Protein AF-A0A7R9WQT7-F1 (afdb_monomer)

pLDDT: mean 72.74, std 18.15, range [34.41, 92.38]

Mean predicted aligned error: 14.58 Å

Secondary structure (DSSP, 8-state):
-TTTTHHHHHHHHHHHTT--HHHHHHS--EEEEEEEEEEESSSSPPSSPPPP---GGGGGS-HHHHHHHHSS-GGG-EEEEEEEEE--TT----------PPPSS-EEEEEEEEEEESS-TT--EEEEEEEEE--GGG--PPP----------SSSSSSSSS----PPPPPP--

Nearest PDB structures (foldseek):
  8tbq-assembly2_Q  TM=2.855E-01  e=1.598E-01  Homo sapiens
  8xjs-assembly1_B  TM=3.280E-01  e=1.296E+00  Homo sapiens
  6fqa-assembly1_A  TM=3.699E-01  e=2.604E+00  Acinetobacter baumannii
  7e2d-assembly1_K  TM=3.132E-01  e=2.604E+00  Saccharomyces cerevisiae S288C

Structure (mmCIF, N/CA/C/O backbone):
data_AF-A0A7R9WQT7-F1
#
_entry.id   AF-A0A7R9WQT7-F1
#
loop_
_atom_site.group_PDB
_atom_site.id
_atom_site.type_symbol
_atom_site.label_atom_id
_atom_site.label_alt_id
_atom_site.label_comp_id
_atom_site.label_asym_id
_atom_site.label_entity_id
_atom_site.label_seq_id
_atom_site.pdbx_PDB_ins_code
_atom_site.Cartn_x
_atom_site.Cartn_y
_atom_site.Cartn_z
_atom_site.occupancy
_atom_site.B_iso_or_equiv
_atom_site.auth_seq_id
_atom_site.auth_comp_id
_atom_site.auth_asym_id
_atom_site.auth_atom_id
_atom_site.pdbx_PDB_model_num
ATOM 1 N N . MET A 1 1 ? 2.084 6.991 17.871 1.00 57.38 1 MET A N 1
ATOM 2 C CA . MET A 1 1 ? 1.530 6.134 16.803 1.00 57.38 1 MET A CA 1
ATOM 3 C C . MET A 1 1 ? 0.041 6.465 16.703 1.00 57.38 1 MET A C 1
ATOM 5 O O . MET A 1 1 ? -0.647 6.313 17.699 1.00 57.38 1 MET A O 1
ATOM 9 N N . HIS A 1 2 ? -0.435 7.041 15.591 1.00 58.28 2 HIS A N 1
ATOM 10 C CA . HIS A 1 2 ? -1.778 7.654 15.502 1.00 58.28 2 HIS A CA 1
ATOM 11 C C . HIS A 1 2 ? -2.928 6.629 15.582 1.00 58.28 2 HIS A C 1
ATOM 13 O O . HIS A 1 2 ? -3.990 6.950 16.089 1.00 58.28 2 HIS A O 1
ATOM 19 N N . ALA A 1 3 ? -2.724 5.380 15.151 1.00 64.62 3 ALA A N 1
ATOM 20 C CA . ALA A 1 3 ? -3.763 4.342 15.180 1.00 64.62 3 ALA A CA 1
ATOM 21 C C . ALA A 1 3 ? -4.114 3.855 16.605 1.00 64.62 3 ALA A C 1
ATOM 23 O O . ALA A 1 3 ? -5.287 3.705 16.937 1.00 64.62 3 ALA A O 1
ATOM 24 N N . GLU A 1 4 ? -3.121 3.703 17.491 1.00 70.56 4 GLU A N 1
ATOM 25 C CA . GLU A 1 4 ? -3.330 3.208 18.866 1.00 70.56 4 GLU A CA 1
ATOM 26 C C . GLU A 1 4 ? -4.241 4.127 19.705 1.00 70.56 4 GLU A C 1
ATOM 28 O O . GLU A 1 4 ? -4.907 3.666 20.632 1.00 70.56 4 GLU A O 1
ATOM 33 N N . SER A 1 5 ? -4.319 5.422 19.371 1.00 72.75 5 SER A N 1
ATOM 34 C CA . SER A 1 5 ? -5.196 6.374 20.066 1.00 72.75 5 SER A CA 1
ATOM 35 C C . SER A 1 5 ? -6.685 6.229 19.732 1.00 72.75 5 SER A C 1
ATOM 37 O O . SER A 1 5 ? -7.516 6.723 20.495 1.00 72.75 5 SER A O 1
ATOM 39 N N . PHE A 1 6 ? -7.052 5.542 18.644 1.00 74.12 6 PHE A N 1
ATOM 40 C CA . PHE A 1 6 ? -8.459 5.368 18.255 1.00 74.12 6 PHE A CA 1
ATOM 41 C C . PHE A 1 6 ? -9.126 4.176 18.940 1.00 74.12 6 PHE A C 1
ATOM 43 O O . PHE A 1 6 ? -10.339 4.183 19.156 1.00 74.12 6 PHE A O 1
ATOM 50 N N . THR A 1 7 ? -8.355 3.165 19.335 1.00 76.75 7 THR A N 1
ATOM 51 C CA . THR A 1 7 ? -8.887 1.955 19.973 1.00 76.75 7 THR A CA 1
ATOM 52 C C . THR A 1 7 ? -9.659 2.253 21.268 1.00 76.75 7 THR A C 1
ATOM 54 O O . THR A 1 7 ? -10.796 1.788 21.388 1.00 76.75 7 THR A O 1
ATOM 57 N N . PRO A 1 8 ? -9.151 3.075 22.213 1.00 80.81 8 PRO A N 1
ATOM 58 C CA . PRO A 1 8 ? -9.907 3.437 23.414 1.00 80.81 8 PRO A CA 1
ATOM 59 C C . PRO A 1 8 ? -11.201 4.198 23.099 1.00 80.81 8 PRO A C 1
ATOM 61 O O . PRO A 1 8 ? -12.224 3.972 23.743 1.00 80.81 8 PRO A O 1
ATOM 64 N N . GLN A 1 9 ? -11.184 5.062 22.078 1.00 82.00 9 GLN A N 1
ATOM 65 C CA . GLN A 1 9 ? -12.365 5.818 21.654 1.00 82.00 9 GLN A CA 1
ATOM 66 C C . GLN A 1 9 ? -13.447 4.891 21.089 1.00 82.00 9 GLN A C 1
ATOM 68 O O . GLN A 1 9 ? -14.621 5.027 21.437 1.00 82.00 9 GLN A O 1
ATOM 73 N N . LYS A 1 10 ? -13.052 3.899 20.282 1.00 78.38 10 LYS A N 1
ATOM 74 C CA . LYS A 1 10 ? -13.964 2.895 19.717 1.00 78.38 10 LYS A CA 1
ATOM 75 C C . LYS A 1 10 ? -14.595 2.036 20.820 1.00 78.38 10 LYS A C 1
ATOM 77 O O . LYS A 1 10 ? -15.805 1.827 20.813 1.00 78.38 10 LYS A O 1
ATOM 82 N N . ILE A 1 11 ? -13.813 1.616 21.821 1.00 82.25 11 ILE A N 1
ATOM 83 C CA . ILE A 1 11 ? -14.330 0.892 22.999 1.00 82.25 11 ILE A CA 1
ATOM 84 C C . ILE A 1 11 ? -15.334 1.757 23.774 1.00 82.25 11 ILE A C 1
ATOM 86 O O . ILE A 1 11 ? -16.415 1.277 24.111 1.00 82.25 11 ILE A O 1
ATOM 90 N N . ALA A 1 12 ? -15.024 3.036 24.004 1.00 85.00 12 ALA A N 1
ATOM 91 C CA . ALA A 1 12 ? -15.930 3.957 24.689 1.00 85.00 12 ALA A CA 1
ATOM 92 C C . ALA A 1 12 ? -17.246 4.169 23.917 1.00 85.00 12 ALA A C 1
ATOM 94 O O . ALA A 1 12 ? -18.313 4.273 24.524 1.00 85.00 12 ALA A O 1
ATOM 95 N N . MET A 1 13 ? -17.206 4.196 22.580 1.00 84.00 13 MET A N 1
ATOM 96 C CA . MET A 1 13 ? -18.417 4.241 21.751 1.00 84.00 13 MET A CA 1
ATOM 97 C C . MET A 1 13 ? -19.270 2.978 21.906 1.00 84.00 13 MET A C 1
ATOM 99 O O . MET A 1 13 ? -20.481 3.088 22.088 1.00 84.00 13 MET A O 1
ATOM 103 N N . TYR A 1 14 ? -18.662 1.791 21.890 1.00 83.94 14 TYR A N 1
ATOM 104 C CA . TYR A 1 14 ? -19.391 0.535 22.091 1.00 83.94 14 TYR A CA 1
ATOM 105 C C . TYR A 1 14 ? -20.009 0.430 23.487 1.00 83.94 14 TYR A C 1
ATOM 107 O O . TYR A 1 14 ? -21.155 0.005 23.622 1.00 83.94 14 TYR A O 1
ATOM 115 N N . GLN A 1 15 ? -19.304 0.909 24.514 1.00 86.19 15 GLN A N 1
ATOM 116 C CA . GLN A 1 15 ? -19.847 1.007 25.869 1.00 86.19 15 GLN A CA 1
ATOM 117 C C . GLN A 1 15 ? -21.076 1.926 25.931 1.00 86.19 15 GLN A C 1
ATOM 119 O O . GLN A 1 15 ? -22.063 1.567 26.568 1.00 86.19 15 GLN A O 1
ATOM 124 N N . LYS A 1 16 ? -21.073 3.065 25.218 1.00 90.44 16 LYS A N 1
ATOM 125 C CA . LYS A 1 16 ? -22.260 3.940 25.101 1.00 90.44 16 LYS A CA 1
ATOM 126 C C . LYS A 1 16 ? -23.451 3.249 24.428 1.00 90.44 16 LYS A C 1
ATOM 128 O O . LYS A 1 16 ? -24.587 3.619 24.696 1.00 90.44 16 LYS A O 1
ATOM 133 N N . GLN A 1 17 ? -23.199 2.258 23.575 1.00 88.50 17 GLN A N 1
ATOM 134 C CA . GLN A 1 17 ? -24.227 1.447 22.913 1.00 88.50 17 GLN A CA 1
ATOM 135 C C . GLN A 1 17 ? -24.662 0.230 23.751 1.00 88.50 17 GLN A C 1
ATOM 137 O O . GLN A 1 17 ? -25.461 -0.577 23.283 1.00 88.50 17 GLN A O 1
ATOM 142 N N . GLY A 1 18 ? -24.143 0.074 24.975 1.00 89.25 18 GLY A N 1
ATOM 143 C CA . GLY A 1 18 ? -24.445 -1.063 25.850 1.00 89.25 18 GLY A CA 1
ATOM 144 C C . GLY A 1 18 ? -23.761 -2.369 25.438 1.00 89.25 18 GLY A C 1
ATOM 145 O O . GLY A 1 18 ? -24.089 -3.425 25.974 1.00 89.25 18 GLY A O 1
ATOM 146 N N . ILE A 1 19 ? -22.809 -2.320 24.501 1.00 86.75 19 ILE A N 1
ATOM 147 C CA . ILE A 1 19 ? -22.070 -3.498 24.047 1.00 86.75 19 ILE A CA 1
ATOM 148 C C . ILE A 1 19 ? -20.910 -3.749 25.021 1.00 86.75 19 ILE A C 1
ATOM 150 O O . ILE A 1 19 ? -20.062 -2.867 25.202 1.00 86.75 19 ILE A O 1
ATOM 154 N N . PRO A 1 20 ? -20.823 -4.945 25.637 1.00 87.25 20 PRO A N 1
ATOM 155 C CA . PRO A 1 20 ? -19.713 -5.284 26.514 1.00 87.25 20 PRO A CA 1
ATOM 156 C C . PRO A 1 20 ? -18.367 -5.184 25.776 1.00 87.25 20 PRO A C 1
ATOM 158 O O . PRO A 1 20 ? -18.257 -5.675 24.646 1.00 87.25 20 PRO A O 1
ATOM 161 N N . PRO A 1 21 ? -17.314 -4.625 26.402 1.00 82.81 21 PRO A N 1
ATOM 162 C CA . PRO A 1 21 ? -15.998 -4.479 25.777 1.00 82.81 21 PRO A CA 1
ATOM 163 C C . PRO A 1 21 ? -15.425 -5.784 25.219 1.00 82.81 21 PRO A C 1
ATOM 165 O O . PRO A 1 21 ? -14.763 -5.777 24.190 1.00 82.81 21 PRO A O 1
ATOM 168 N N . GLN A 1 22 ? -15.709 -6.917 25.862 1.00 83.81 22 GLN A N 1
ATOM 169 C CA . GLN A 1 22 ? -15.251 -8.235 25.426 1.00 83.81 22 GLN A CA 1
ATOM 170 C C . GLN A 1 22 ? -15.795 -8.590 24.035 1.00 83.81 22 GLN A C 1
ATOM 172 O O . GLN A 1 22 ? -15.052 -9.087 23.194 1.00 83.81 22 GLN A O 1
ATOM 177 N N . ILE A 1 23 ? -17.067 -8.283 23.774 1.00 83.06 23 ILE A N 1
ATOM 178 C CA . ILE A 1 23 ? -17.712 -8.513 22.476 1.00 83.06 23 ILE A CA 1
ATOM 179 C C . ILE A 1 23 ? -17.221 -7.489 21.447 1.00 83.06 23 ILE A C 1
ATOM 181 O O . ILE A 1 23 ? -16.921 -7.842 20.308 1.00 83.06 23 ILE A O 1
ATOM 185 N N . ALA A 1 24 ? -17.061 -6.231 21.863 1.00 78.94 24 ALA A N 1
ATOM 186 C CA . ALA A 1 24 ? -16.512 -5.172 21.019 1.00 78.94 24 ALA A CA 1
ATOM 187 C C . ALA A 1 24 ? -15.079 -5.465 20.533 1.00 78.94 24 ALA A C 1
ATOM 189 O O . ALA A 1 24 ? -14.725 -5.157 19.397 1.00 78.94 24 ALA A O 1
ATOM 190 N N . LEU A 1 25 ? -14.249 -6.077 21.379 1.00 81.62 25 LEU A N 1
ATOM 191 C CA . LEU A 1 25 ? -12.887 -6.475 21.023 1.00 81.62 25 LEU A CA 1
ATOM 192 C C . LEU A 1 25 ? -12.863 -7.709 20.111 1.00 81.62 25 LEU A C 1
ATOM 194 O O . LEU A 1 25 ? -11.968 -7.825 19.281 1.00 81.62 25 LEU A O 1
ATOM 198 N N . GLN A 1 26 ? -13.850 -8.606 20.202 1.00 81.12 26 GLN A N 1
ATOM 199 C CA . GLN A 1 26 ? -13.969 -9.750 19.285 1.00 81.12 26 GLN A CA 1
ATOM 200 C C . GLN A 1 26 ? -14.357 -9.329 17.862 1.00 81.12 26 GLN A C 1
ATOM 202 O O . GLN A 1 26 ? -13.885 -9.925 16.888 1.00 81.12 26 GLN A O 1
ATOM 207 N N . SER A 1 27 ? -15.201 -8.304 17.727 1.00 78.88 27 SER A N 1
ATOM 208 C CA . SER A 1 27 ? -15.600 -7.747 16.428 1.00 78.88 27 SER A CA 1
ATOM 209 C C . SER A 1 27 ? -14.576 -6.774 15.842 1.00 78.88 27 SER A C 1
ATOM 211 O O . SER A 1 27 ? -14.727 -6.337 14.701 1.00 78.88 27 SER A O 1
ATOM 213 N N . TYR A 1 28 ? -13.516 -6.448 16.584 1.00 80.06 28 TYR A N 1
ATOM 214 C CA . TYR A 1 28 ? -12.493 -5.525 16.124 1.00 80.06 28 TYR A CA 1
ATOM 215 C C . TYR A 1 28 ? -11.787 -6.054 14.875 1.00 80.06 28 TYR A C 1
ATOM 217 O O . TYR A 1 28 ? -11.235 -7.156 14.858 1.00 80.06 28 TYR A O 1
ATOM 225 N N . ARG A 1 29 ? -11.810 -5.252 13.818 1.00 82.44 29 ARG A N 1
ATOM 226 C CA . ARG A 1 29 ? -11.071 -5.466 12.580 1.00 82.44 29 ARG A CA 1
ATOM 227 C C . ARG A 1 29 ? -10.495 -4.121 12.175 1.00 82.44 29 ARG A C 1
ATOM 229 O O . ARG A 1 29 ? -11.229 -3.135 12.151 1.00 82.44 29 ARG A O 1
ATOM 236 N N . GLU A 1 30 ? -9.209 -4.111 11.873 1.00 84.69 30 GLU A N 1
ATOM 237 C CA . GLU A 1 30 ? -8.536 -2.993 11.220 1.00 84.69 30 GLU A CA 1
ATOM 238 C C . GLU A 1 30 ? -7.972 -3.465 9.897 1.00 84.69 30 GLU A C 1
ATOM 240 O O . GLU A 1 30 ? -7.270 -4.480 9.853 1.00 84.69 30 GLU A O 1
ATOM 245 N N . SER A 1 31 ? -8.273 -2.735 8.831 1.00 87.31 31 SER A N 1
ATOM 246 C CA . SER A 1 31 ? -7.789 -3.075 7.499 1.00 87.31 31 SER A CA 1
ATOM 247 C C . SER A 1 31 ? -6.707 -2.100 7.065 1.00 87.31 31 SER A C 1
ATOM 249 O O . SER A 1 31 ? -6.881 -0.881 7.087 1.00 87.31 31 SER A O 1
ATOM 251 N N . TRP A 1 32 ? -5.586 -2.664 6.640 1.00 88.50 32 TRP A N 1
ATOM 252 C CA . TRP A 1 32 ? -4.426 -1.950 6.140 1.00 88.50 32 TRP A CA 1
ATOM 253 C C . TRP A 1 32 ? -4.127 -2.413 4.720 1.00 88.50 32 TRP A C 1
ATOM 255 O O . TRP A 1 32 ? -4.237 -3.598 4.402 1.00 88.50 32 TRP A O 1
ATOM 265 N N . TRP A 1 33 ? -3.726 -1.478 3.872 1.00 90.19 33 TRP A N 1
ATOM 266 C CA . TRP A 1 33 ? -3.334 -1.726 2.496 1.00 90.19 33 TRP A CA 1
ATOM 267 C C . TRP A 1 33 ? -1.872 -1.376 2.309 1.00 90.19 33 TRP A C 1
ATOM 269 O O . TRP A 1 33 ? -1.454 -0.259 2.599 1.00 90.19 33 TRP A O 1
ATOM 279 N N . PHE A 1 34 ? -1.114 -2.327 1.780 1.00 90.75 34 PHE A N 1
ATOM 280 C CA . PHE A 1 34 ? 0.251 -2.113 1.326 1.00 90.75 34 PHE A CA 1
ATOM 281 C C . PHE A 1 34 ? 0.230 -2.013 -0.190 1.00 90.75 34 PHE A C 1
ATOM 283 O O . PHE A 1 34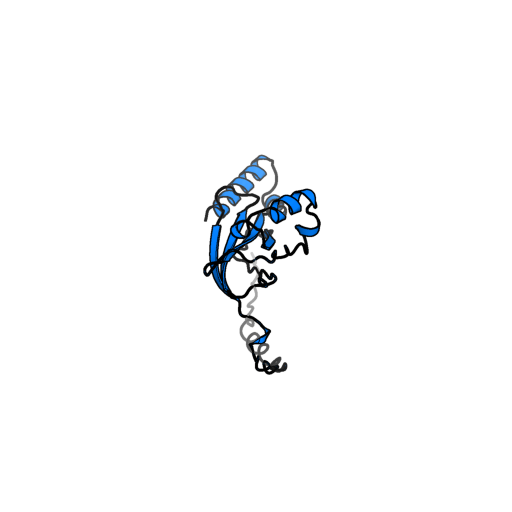 ? -0.078 -2.989 -0.874 1.00 90.75 34 PHE A O 1
ATOM 290 N N . LEU A 1 35 ? 0.526 -0.833 -0.710 1.00 90.06 35 LEU A N 1
ATOM 291 C CA . LEU A 1 35 ? 0.547 -0.527 -2.131 1.00 90.06 35 LEU A CA 1
ATOM 292 C C . LEU A 1 35 ? 1.998 -0.372 -2.561 1.00 90.06 35 LEU A C 1
ATOM 294 O O . LEU A 1 35 ? 2.769 0.285 -1.870 1.00 90.06 35 LEU A O 1
ATOM 298 N N . VAL A 1 36 ? 2.372 -0.954 -3.695 1.00 89.56 36 VAL A N 1
ATOM 299 C CA . VAL A 1 36 ? 3.726 -0.809 -4.240 1.00 89.56 36 VAL A CA 1
ATOM 300 C C . VAL A 1 36 ? 3.659 -0.119 -5.593 1.00 89.56 36 VAL A C 1
ATOM 302 O O . VAL A 1 36 ? 2.887 -0.535 -6.462 1.00 89.56 36 VAL A O 1
ATOM 305 N N . ARG A 1 37 ? 4.490 0.909 -5.760 1.00 89.19 37 ARG A N 1
ATOM 306 C CA . ARG A 1 37 ? 4.751 1.618 -7.019 1.00 89.19 37 ARG A CA 1
ATOM 307 C C . ARG A 1 37 ? 6.228 1.510 -7.376 1.00 89.19 37 ARG A C 1
ATOM 309 O O . ARG A 1 37 ? 7.044 1.220 -6.498 1.00 89.19 37 ARG A O 1
ATOM 316 N N . ALA A 1 38 ? 6.568 1.733 -8.642 1.00 87.75 38 ALA A N 1
ATOM 317 C CA . ALA A 1 38 ? 7.960 1.856 -9.051 1.00 87.75 38 ALA A CA 1
ATOM 318 C C . ALA A 1 38 ? 8.182 3.081 -9.918 1.00 87.75 38 ALA A C 1
ATOM 320 O O . ALA A 1 38 ? 7.402 3.392 -10.807 1.00 87.75 38 ALA A O 1
ATOM 321 N N . GLU A 1 39 ? 9.336 3.683 -9.705 1.00 87.94 39 GLU A N 1
ATOM 322 C CA . GLU A 1 39 ? 9.908 4.728 -10.528 1.00 87.94 39 GLU A CA 1
ATOM 323 C C . GLU A 1 39 ? 11.258 4.225 -11.047 1.00 87.94 39 GLU A C 1
ATOM 325 O O . GLU A 1 39 ? 12.014 3.560 -10.328 1.00 87.94 39 GLU A O 1
ATOM 330 N N . ARG A 1 40 ? 11.574 4.507 -12.311 1.00 87.12 40 ARG A N 1
ATOM 331 C CA . ARG A 1 40 ? 12.897 4.211 -12.864 1.00 87.12 40 ARG A CA 1
ATOM 332 C C . ARG A 1 40 ? 13.808 5.417 -12.649 1.00 87.12 40 ARG A C 1
ATOM 334 O O . ARG A 1 40 ? 13.449 6.524 -13.018 1.00 87.12 40 ARG A O 1
ATOM 341 N N . LEU A 1 41 ? 15.003 5.191 -12.106 1.00 87.56 41 LEU A N 1
ATOM 342 C CA . LEU A 1 41 ? 15.939 6.263 -11.744 1.00 87.56 41 LEU A CA 1
ATOM 343 C C . LEU A 1 41 ? 17.010 6.553 -12.806 1.00 87.56 41 LEU A C 1
ATOM 345 O O . LEU A 1 41 ? 17.666 7.588 -12.746 1.00 87.56 41 LEU A O 1
ATOM 349 N N . ASP A 1 42 ? 17.264 5.623 -13.727 1.00 85.94 42 ASP A N 1
ATOM 350 C CA . ASP A 1 42 ? 18.427 5.657 -14.625 1.00 85.94 42 ASP A CA 1
ATOM 351 C C . ASP A 1 42 ? 18.084 5.836 -16.110 1.00 85.94 42 ASP A C 1
ATOM 353 O O . ASP A 1 42 ? 18.928 5.600 -16.975 1.00 85.94 42 ASP A O 1
ATOM 357 N N . GLY A 1 43 ? 16.861 6.257 -16.427 1.00 77.25 43 GLY A N 1
ATOM 358 C CA . GLY A 1 43 ? 16.453 6.474 -17.808 1.00 77.25 43 GLY A CA 1
ATOM 359 C C . GLY A 1 43 ? 14.946 6.640 -17.979 1.00 77.25 43 GLY A C 1
ATOM 360 O O . GLY A 1 43 ? 14.218 6.721 -16.992 1.00 77.25 43 GLY A O 1
ATOM 361 N N . PRO A 1 44 ? 14.464 6.679 -19.234 1.00 77.50 44 PRO A N 1
ATOM 362 C CA . PRO A 1 44 ? 13.040 6.792 -19.514 1.00 77.50 44 PRO A CA 1
ATOM 363 C C . PRO A 1 44 ? 12.278 5.580 -18.971 1.00 77.50 44 PRO A C 1
ATOM 365 O O . PRO A 1 44 ? 12.810 4.461 -18.935 1.00 77.50 44 PRO A O 1
ATOM 368 N N . ALA A 1 45 ? 11.019 5.817 -18.592 1.00 74.31 45 ALA A N 1
ATOM 369 C CA . ALA A 1 45 ? 10.107 4.785 -18.118 1.00 74.31 45 ALA A CA 1
ATOM 370 C C . ALA A 1 45 ? 10.136 3.552 -19.045 1.00 74.31 45 ALA A C 1
ATOM 372 O O . ALA A 1 45 ? 10.182 3.704 -20.274 1.00 74.31 45 ALA A O 1
ATOM 373 N N . PRO A 1 46 ? 10.161 2.335 -18.477 1.00 73.12 46 PRO A N 1
ATOM 374 C CA . PRO A 1 46 ? 10.177 1.116 -19.268 1.00 73.12 46 PRO A CA 1
ATOM 375 C C . PRO A 1 46 ? 8.942 1.057 -20.170 1.00 73.12 46 PRO A C 1
ATOM 377 O O . PRO A 1 46 ? 7.843 1.453 -19.784 1.00 73.12 46 PRO A O 1
ATOM 380 N N . LYS A 1 47 ? 9.130 0.564 -21.397 1.00 65.75 47 LYS A N 1
ATOM 381 C CA . LYS A 1 47 ? 8.030 0.439 -22.373 1.00 65.75 47 LYS A CA 1
ATOM 382 C C . LYS A 1 47 ? 7.117 -0.738 -22.050 1.00 65.75 47 LYS A C 1
ATOM 384 O O . LYS A 1 47 ? 6.010 -0.820 -22.573 1.00 65.75 47 LYS A O 1
ATOM 389 N N . THR A 1 48 ? 7.606 -1.664 -21.231 1.00 65.38 48 THR A N 1
ATOM 390 C CA . THR A 1 48 ? 6.870 -2.860 -20.848 1.00 65.38 48 THR A CA 1
ATOM 391 C C . THR A 1 48 ? 6.024 -2.568 -19.616 1.00 65.38 48 THR A C 1
ATOM 393 O O . THR A 1 48 ? 6.561 -2.260 -18.552 1.00 65.38 48 THR A O 1
ATOM 396 N N . GLU A 1 49 ? 4.704 -2.703 -19.751 1.00 64.25 49 GLU A N 1
ATOM 397 C CA . GLU A 1 49 ? 3.776 -2.605 -18.626 1.00 64.25 49 GLU A CA 1
ATOM 398 C C . GLU A 1 49 ? 4.113 -3.660 -17.565 1.00 64.25 49 GLU A C 1
ATOM 400 O O . GLU A 1 49 ? 4.172 -4.864 -17.847 1.00 64.25 49 GLU A O 1
ATOM 405 N N . MET A 1 50 ? 4.291 -3.229 -16.316 1.00 66.50 50 MET A N 1
ATOM 406 C CA . MET A 1 50 ? 4.312 -4.172 -15.205 1.00 66.50 50 MET A CA 1
ATOM 407 C C . MET A 1 50 ? 2.901 -4.707 -14.999 1.00 66.50 50 MET A C 1
ATOM 409 O O . MET A 1 50 ? 1.973 -3.970 -14.667 1.00 66.50 50 MET A O 1
ATOM 413 N N . LYS A 1 51 ? 2.728 -6.015 -15.194 1.00 70.38 51 LYS A N 1
ATOM 414 C CA . LYS A 1 51 ? 1.440 -6.659 -14.941 1.00 70.38 51 LYS A CA 1
ATOM 415 C C . LYS A 1 51 ? 1.101 -6.537 -13.460 1.00 70.38 51 LYS A C 1
ATOM 417 O O . LYS A 1 51 ? 1.817 -7.079 -12.619 1.00 70.38 51 LYS A O 1
ATOM 422 N N . ILE A 1 52 ? -0.019 -5.876 -13.173 1.00 70.56 52 ILE A N 1
ATOM 423 C CA . ILE A 1 52 ? -0.591 -5.823 -11.830 1.00 70.56 52 ILE A CA 1
ATOM 424 C C . ILE A 1 52 ? -0.824 -7.259 -11.373 1.00 70.56 52 ILE A C 1
ATOM 426 O O . ILE A 1 52 ? -1.517 -8.026 -12.048 1.00 70.56 52 ILE A O 1
ATOM 430 N N . ASN A 1 53 ? -0.242 -7.638 -10.238 1.00 71.44 53 ASN A N 1
ATOM 431 C CA . ASN A 1 53 ? -0.531 -8.937 -9.650 1.00 71.44 53 ASN A CA 1
ATOM 432 C C . ASN A 1 53 ? -1.946 -8.899 -9.063 1.00 71.44 53 ASN A C 1
ATOM 434 O O . ASN A 1 53 ? -2.141 -8.456 -7.937 1.00 71.44 53 ASN A O 1
ATOM 438 N N . THR A 1 54 ? -2.935 -9.346 -9.832 1.00 68.88 54 THR A N 1
ATOM 439 C CA . THR A 1 54 ? -4.340 -9.344 -9.409 1.00 68.88 54 THR A CA 1
ATOM 440 C C . THR A 1 54 ? -4.714 -10.549 -8.552 1.00 68.88 54 THR A C 1
ATOM 442 O O . THR A 1 54 ? -5.879 -10.691 -8.205 1.00 68.88 54 THR A O 1
ATOM 445 N N . ASN A 1 55 ? -3.775 -11.430 -8.191 1.00 70.81 55 ASN A N 1
ATOM 446 C CA . ASN A 1 55 ? -4.086 -12.607 -7.382 1.00 70.81 55 ASN A CA 1
ATOM 447 C C . ASN A 1 55 ? -4.670 -12.233 -6.007 1.00 70.81 55 ASN A C 1
ATOM 449 O O . ASN A 1 55 ? -4.305 -11.228 -5.399 1.00 70.81 55 ASN A O 1
ATOM 453 N N . GLY A 1 56 ? -5.559 -13.081 -5.484 1.00 72.88 56 GLY A N 1
ATOM 454 C CA . GLY A 1 56 ? -6.189 -12.866 -4.181 1.00 72.88 56 GLY A CA 1
ATOM 455 C C . GLY A 1 56 ? -7.300 -11.816 -4.229 1.00 72.88 56 GLY A C 1
ATOM 456 O O . GLY A 1 56 ? -8.179 -11.879 -5.083 1.00 72.88 56 GLY A O 1
ATOM 457 N N . ILE A 1 57 ? -7.287 -10.855 -3.298 1.00 69.06 57 ILE A N 1
ATOM 458 C CA . ILE A 1 57 ? -8.397 -9.899 -3.117 1.00 69.06 57 ILE A CA 1
ATOM 459 C C . ILE A 1 57 ? -8.627 -8.996 -4.336 1.00 69.06 57 ILE A C 1
ATOM 461 O O . ILE A 1 57 ? -9.737 -8.519 -4.557 1.00 69.06 57 ILE A O 1
ATOM 465 N N . LEU A 1 58 ? -7.585 -8.780 -5.141 1.00 71.88 58 LEU A N 1
ATOM 466 C CA . LEU A 1 58 ? -7.651 -7.937 -6.328 1.00 71.88 58 LEU A CA 1
ATOM 467 C C . LEU A 1 58 ? -8.396 -8.600 -7.496 1.00 71.88 58 LEU A C 1
ATOM 469 O O . LEU A 1 58 ? -8.778 -7.900 -8.426 1.00 71.88 58 LEU A O 1
ATOM 473 N N . GLN A 1 59 ? -8.681 -9.906 -7.430 1.00 78.62 59 GLN A N 1
ATOM 474 C CA . GLN A 1 59 ? -9.528 -10.593 -8.416 1.00 78.62 59 GLN A CA 1
ATOM 475 C C . GLN A 1 59 ? -10.982 -10.117 -8.353 1.00 78.62 59 GLN A C 1
ATOM 477 O O . GLN A 1 59 ? -11.701 -10.194 -9.343 1.00 78.62 59 GLN A O 1
ATOM 482 N N . ALA A 1 60 ? -11.416 -9.632 -7.187 1.00 78.62 60 ALA A N 1
ATOM 483 C CA . ALA A 1 60 ? -12.760 -9.103 -6.990 1.00 78.62 60 ALA A CA 1
ATOM 484 C C . ALA A 1 60 ? -12.907 -7.650 -7.479 1.00 78.62 60 ALA A C 1
ATOM 486 O O . ALA A 1 60 ? -14.016 -7.115 -7.492 1.00 78.62 60 ALA A O 1
ATOM 487 N N . VAL A 1 61 ? -11.803 -6.997 -7.861 1.00 79.88 61 VAL A N 1
ATOM 488 C CA . VAL A 1 61 ? -11.827 -5.632 -8.392 1.00 79.88 61 VAL A CA 1
ATOM 489 C C . VAL A 1 61 ? -12.351 -5.674 -9.822 1.00 79.88 61 VAL A C 1
ATOM 491 O O . VAL A 1 61 ? -11.902 -6.471 -10.644 1.00 79.88 61 V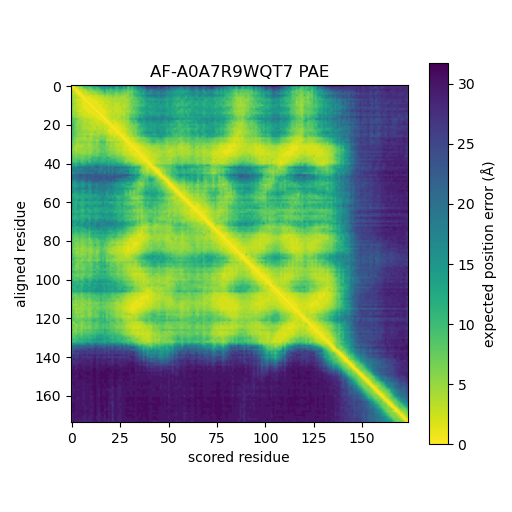AL A O 1
ATOM 494 N N . LYS A 1 62 ? -13.314 -4.800 -10.121 1.00 84.50 62 LYS A N 1
ATOM 495 C CA . LYS A 1 62 ? -13.904 -4.692 -11.455 1.00 84.50 62 LYS A CA 1
ATOM 496 C C . LYS A 1 62 ? -12.852 -4.254 -12.468 1.00 84.50 62 LYS A C 1
ATOM 498 O O . LYS A 1 62 ? -11.997 -3.418 -12.177 1.00 84.50 62 LYS A O 1
ATOM 503 N N . GLU A 1 63 ? -12.962 -4.762 -13.688 1.00 81.00 63 GLU A N 1
ATOM 504 C CA . GLU A 1 63 ? -12.016 -4.435 -14.756 1.00 81.00 63 GLU A CA 1
ATOM 505 C C . GLU A 1 63 ? -12.000 -2.934 -15.100 1.00 81.00 63 GLU A C 1
ATOM 507 O O . GLU A 1 63 ? -10.943 -2.381 -15.399 1.00 81.00 63 GLU A O 1
ATOM 512 N N . GLU A 1 64 ? -13.136 -2.250 -14.947 1.00 84.50 64 GLU A N 1
ATOM 513 C CA . GLU A 1 64 ? -13.270 -0.794 -15.104 1.00 84.50 64 GLU A CA 1
ATOM 514 C C . GLU A 1 64 ? -12.358 -0.005 -14.150 1.00 84.50 64 GLU A C 1
ATOM 516 O O . GLU A 1 64 ? -11.765 1.006 -14.531 1.00 84.50 64 GLU A O 1
ATOM 521 N N . ASP A 1 65 ? -12.211 -0.475 -12.910 1.00 80.06 65 ASP A N 1
ATOM 522 C CA . ASP A 1 65 ? -11.341 0.161 -11.925 1.00 80.06 65 ASP A CA 1
ATOM 523 C C . ASP A 1 65 ? -9.872 -0.191 -12.176 1.00 80.06 65 ASP A C 1
ATOM 525 O O . ASP A 1 65 ? -9.002 0.663 -12.013 1.00 80.06 65 ASP A O 1
ATOM 529 N N . LEU A 1 66 ? -9.588 -1.405 -12.664 1.00 76.06 66 LEU A N 1
ATOM 530 C CA . LEU A 1 66 ? -8.245 -1.797 -13.103 1.00 76.06 66 LEU A CA 1
ATOM 531 C C . LEU A 1 66 ? -7.766 -0.980 -14.310 1.00 76.06 66 LEU A C 1
ATOM 533 O O . LEU A 1 66 ? -6.576 -0.679 -14.403 1.00 76.06 66 LEU A O 1
ATOM 537 N N . ALA A 1 67 ? -8.667 -0.591 -15.216 1.00 78.56 67 ALA A N 1
ATOM 538 C CA . ALA A 1 67 ? -8.327 0.212 -16.389 1.00 78.56 67 ALA A CA 1
ATOM 539 C C . ALA A 1 67 ? -7.700 1.563 -16.007 1.00 78.56 67 ALA A C 1
ATOM 541 O O . ALA A 1 67 ? -6.729 1.973 -16.639 1.00 78.56 67 ALA A O 1
ATOM 542 N N . LYS A 1 68 ? -8.171 2.195 -14.921 1.00 78.12 68 LYS A N 1
ATOM 543 C CA . LYS A 1 68 ? -7.620 3.462 -14.400 1.00 78.12 68 LYS A CA 1
ATOM 544 C C . LYS A 1 68 ? -6.144 3.334 -14.015 1.00 78.12 68 LYS A C 1
ATOM 546 O O . LYS A 1 68 ? -5.368 4.257 -14.241 1.00 78.12 68 LYS A O 1
ATOM 551 N N . PHE A 1 69 ? -5.755 2.182 -13.464 1.00 72.44 69 PHE A N 1
ATOM 552 C CA . PHE A 1 69 ? -4.369 1.900 -13.084 1.00 72.44 69 PHE A CA 1
ATOM 553 C C . PHE A 1 69 ? -3.493 1.512 -14.277 1.00 72.44 69 PHE A C 1
ATOM 555 O O . PHE A 1 69 ? -2.296 1.772 -14.251 1.00 72.44 69 PHE A O 1
ATOM 562 N N . LYS A 1 70 ? -4.069 0.908 -15.323 1.00 72.00 70 LYS A N 1
ATOM 563 C CA . LYS A 1 70 ? -3.343 0.582 -16.563 1.00 72.00 70 LYS A CA 1
ATOM 564 C C . LYS A 1 70 ? -3.048 1.823 -17.406 1.00 72.00 70 LYS A C 1
ATOM 566 O O . LYS A 1 70 ? -2.011 1.882 -18.045 1.00 72.00 70 LYS A O 1
ATOM 571 N N . SER A 1 71 ? -3.944 2.811 -17.397 1.00 75.25 71 SER A N 1
ATOM 572 C CA . SER A 1 71 ? -3.760 4.073 -18.126 1.00 75.25 71 SER A CA 1
ATOM 573 C C . SER A 1 71 ? -2.834 5.074 -17.429 1.00 75.25 71 SER A C 1
ATOM 575 O O . SER A 1 71 ? -2.584 6.145 -17.978 1.00 75.25 71 SER A O 1
ATOM 577 N N . ALA A 1 72 ? -2.389 4.778 -16.206 1.00 73.31 72 ALA A N 1
ATOM 578 C CA . ALA A 1 72 ? -1.510 5.658 -15.449 1.00 73.31 72 ALA A CA 1
ATOM 579 C C . ALA A 1 72 ? -0.100 5.694 -16.060 1.00 73.31 72 ALA A C 1
ATOM 581 O O . ALA A 1 72 ? 0.334 4.755 -16.729 1.00 73.31 72 ALA A O 1
ATOM 582 N N . THR A 1 73 ? 0.629 6.782 -15.809 1.00 78.44 73 THR A N 1
ATOM 583 C CA . THR A 1 73 ? 2.073 6.824 -16.063 1.00 78.44 73 THR A CA 1
ATOM 584 C C . THR A 1 73 ? 2.756 5.719 -15.260 1.00 78.44 73 THR A C 1
ATOM 586 O O . THR A 1 73 ? 2.264 5.304 -14.212 1.00 78.44 73 THR A O 1
ATOM 589 N N . PHE A 1 74 ? 3.902 5.236 -15.739 1.00 76.62 74 PHE A N 1
ATOM 590 C CA . PHE A 1 74 ? 4.623 4.140 -15.084 1.00 76.62 74 PHE A CA 1
ATOM 591 C C . PHE A 1 74 ? 4.886 4.401 -13.590 1.00 76.62 74 PHE A C 1
ATOM 593 O O . PHE A 1 74 ? 4.731 3.504 -12.769 1.00 76.62 74 PHE A O 1
ATOM 600 N N . GLU A 1 75 ? 5.218 5.644 -13.245 1.00 78.38 75 GLU A N 1
ATOM 601 C CA . GLU A 1 75 ? 5.499 6.094 -11.875 1.00 78.38 75 GLU A CA 1
ATOM 602 C C . GLU A 1 75 ? 4.271 5.991 -10.952 1.00 78.38 75 GLU A C 1
ATOM 604 O O . GLU A 1 75 ? 4.388 5.667 -9.768 1.00 78.38 75 GLU A O 1
ATOM 609 N N . ASP A 1 76 ? 3.076 6.196 -11.509 1.00 76.62 76 ASP A N 1
ATOM 610 C CA . ASP A 1 76 ? 1.802 6.091 -10.798 1.00 76.62 76 ASP A CA 1
ATOM 611 C C . ASP A 1 76 ? 1.146 4.711 -10.938 1.00 76.62 76 ASP A C 1
ATOM 613 O O . ASP A 1 76 ? 0.097 4.447 -10.335 1.00 76.62 76 ASP A O 1
ATOM 617 N N . GLN A 1 77 ? 1.758 3.803 -11.701 1.00 79.12 77 GLN A N 1
ATOM 618 C CA . GLN A 1 77 ? 1.222 2.474 -11.933 1.00 79.12 77 GLN A CA 1
ATOM 619 C C . GLN A 1 77 ? 1.342 1.617 -10.666 1.00 79.12 77 GLN A C 1
ATOM 621 O O . GLN A 1 77 ? 2.419 1.386 -10.109 1.00 79.12 77 GLN A O 1
ATOM 626 N N . LEU A 1 78 ? 0.201 1.095 -10.215 1.00 81.31 78 LEU A N 1
ATOM 627 C CA . LEU A 1 78 ? 0.150 0.151 -9.106 1.00 81.31 78 LEU A CA 1
ATOM 628 C C . LEU A 1 78 ? 0.723 -1.201 -9.548 1.00 81.31 78 LEU A C 1
ATOM 630 O O . LEU A 1 78 ? 0.163 -1.847 -10.42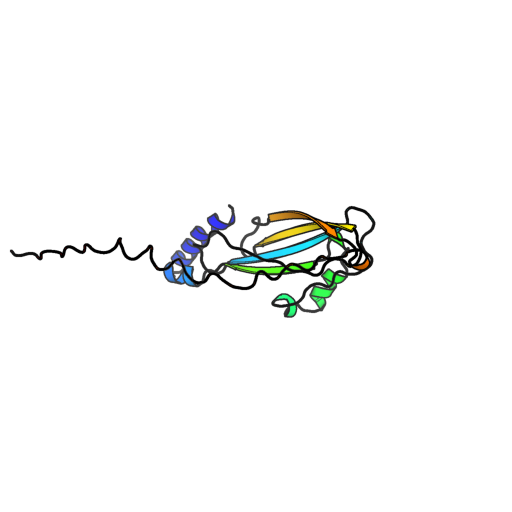6 1.00 81.31 78 LEU A O 1
ATOM 634 N N . ILE A 1 79 ? 1.781 -1.673 -8.894 1.00 83.44 79 ILE A N 1
ATOM 635 C CA . ILE A 1 79 ? 2.372 -2.993 -9.176 1.00 83.44 79 ILE A CA 1
ATOM 636 C C . ILE A 1 79 ? 1.580 -4.092 -8.478 1.00 83.44 79 ILE A C 1
ATOM 638 O O . ILE A 1 79 ? 1.239 -5.131 -9.045 1.00 83.44 79 ILE A O 1
ATOM 642 N N . THR A 1 80 ? 1.330 -3.875 -7.192 1.00 85.25 80 THR A N 1
ATOM 643 C CA . THR A 1 80 ? 0.648 -4.825 -6.327 1.00 85.25 80 THR A CA 1
ATOM 644 C C . THR A 1 80 ? 0.020 -4.079 -5.164 1.00 85.25 80 THR A C 1
ATOM 646 O O . THR A 1 80 ? 0.574 -3.098 -4.664 1.00 85.25 80 THR A O 1
ATOM 649 N N . ALA A 1 81 ? -1.126 -4.579 -4.717 1.00 86.00 81 ALA A N 1
ATOM 650 C CA . ALA A 1 81 ? -1.734 -4.183 -3.461 1.00 86.00 81 ALA A CA 1
ATOM 651 C C . ALA A 1 81 ? -1.962 -5.426 -2.604 1.00 86.00 81 ALA A C 1
ATOM 653 O O . ALA A 1 81 ? -2.458 -6.443 -3.088 1.00 86.00 81 ALA A O 1
ATOM 654 N N . TRP A 1 82 ? -1.588 -5.342 -1.333 1.00 86.75 82 TRP A N 1
ATOM 655 C CA . TRP A 1 82 ? -1.738 -6.429 -0.378 1.00 86.75 82 TRP A CA 1
ATOM 656 C C . TRP A 1 82 ? -2.568 -5.968 0.823 1.00 86.75 82 TRP A C 1
ATOM 658 O O . TRP A 1 82 ? -2.170 -5.009 1.491 1.00 86.75 82 TRP A O 1
ATOM 668 N N . PRO A 1 83 ? -3.701 -6.626 1.124 1.00 87.75 83 PRO A N 1
ATOM 669 C CA . PRO A 1 83 ? -4.476 -6.327 2.317 1.00 87.75 83 PRO A CA 1
ATOM 670 C C . PRO A 1 83 ? -3.876 -7.021 3.548 1.00 87.75 83 PRO A C 1
ATOM 672 O O . PRO A 1 83 ? -3.449 -8.176 3.500 1.00 87.75 83 PRO A O 1
ATOM 675 N N . MET A 1 84 ? -3.917 -6.351 4.691 1.00 86.19 84 MET A N 1
ATOM 676 C CA . MET A 1 84 ? -3.655 -6.936 6.001 1.00 86.19 84 MET A CA 1
ATOM 677 C C . MET A 1 84 ? -4.806 -6.584 6.931 1.00 86.19 84 MET A C 1
ATOM 679 O O . MET A 1 84 ? -5.150 -5.416 7.081 1.00 86.19 84 MET A O 1
ATOM 683 N N . VAL A 1 85 ? -5.385 -7.598 7.571 1.00 86.50 85 VAL A N 1
ATOM 684 C CA . VAL A 1 85 ? -6.454 -7.402 8.551 1.00 86.50 85 VAL A CA 1
ATOM 685 C C . VAL A 1 85 ? -5.925 -7.748 9.933 1.00 86.50 85 VAL A C 1
ATOM 687 O O . VAL A 1 85 ? -5.593 -8.903 10.206 1.00 86.50 85 VAL A O 1
ATOM 690 N N . VAL A 1 86 ? -5.863 -6.752 10.813 1.00 84.69 86 VAL A N 1
ATOM 691 C CA . VAL A 1 86 ? -5.541 -6.948 12.226 1.00 84.69 86 VAL A CA 1
ATOM 692 C C . VAL A 1 86 ? -6.841 -7.230 12.966 1.00 84.69 86 VAL A C 1
ATOM 694 O O . VAL A 1 86 ? -7.764 -6.419 12.978 1.00 84.69 86 VAL A O 1
ATOM 697 N N . GLN A 1 87 ? -6.928 -8.420 13.554 1.00 83.81 87 GLN A N 1
ATOM 698 C CA . GLN A 1 87 ? -8.084 -8.841 14.353 1.00 83.81 87 GLN A CA 1
ATOM 699 C C . GLN A 1 87 ? -7.788 -8.780 15.853 1.00 83.81 87 GLN A C 1
ATOM 701 O O . GLN A 1 87 ? -8.692 -8.603 16.661 1.00 83.81 87 GLN A O 1
ATOM 706 N N . ASN A 1 88 ? -6.515 -8.928 16.227 1.00 82.06 88 ASN A N 1
ATOM 707 C CA . ASN A 1 88 ? -6.080 -8.894 17.612 1.00 82.06 88 ASN A CA 1
ATOM 708 C C . ASN A 1 88 ? -5.473 -7.528 17.945 1.00 82.06 88 ASN A C 1
ATOM 710 O O . ASN A 1 88 ? -4.352 -7.234 17.546 1.00 82.06 88 ASN A O 1
ATOM 714 N N . VAL A 1 89 ? -6.192 -6.740 18.740 1.00 76.81 89 VAL A N 1
ATOM 715 C CA . VAL A 1 89 ? -5.760 -5.421 19.231 1.00 76.81 89 VAL A CA 1
ATOM 716 C C . VAL A 1 89 ? -4.430 -5.480 19.994 1.00 76.81 89 VAL A C 1
ATOM 718 O O . VAL A 1 89 ? -3.652 -4.532 19.976 1.00 76.81 89 VAL A O 1
ATOM 721 N N . ALA A 1 90 ? -4.142 -6.592 20.677 1.00 77.19 90 ALA A N 1
ATOM 722 C CA . ALA A 1 90 ? -2.906 -6.740 21.444 1.00 77.19 90 ALA A CA 1
ATOM 723 C C . ALA A 1 90 ? -1.675 -6.988 20.552 1.00 77.19 90 ALA A C 1
ATOM 725 O O . ALA A 1 90 ? -0.540 -6.915 21.031 1.00 77.19 90 ALA A O 1
ATOM 726 N N . GLN A 1 91 ? -1.874 -7.296 19.267 1.00 76.81 91 GLN A N 1
ATOM 727 C CA . GLN A 1 91 ? -0.790 -7.548 18.331 1.00 76.81 91 GLN A CA 1
ATOM 728 C C . GLN A 1 91 ? -0.159 -6.224 17.879 1.00 76.81 91 GLN A C 1
ATOM 730 O O . GLN A 1 91 ? -0.670 -5.540 17.001 1.00 76.81 91 GLN A O 1
ATOM 735 N N . LYS A 1 92 ? 0.999 -5.894 18.459 1.00 77.06 92 LYS A N 1
ATOM 736 C CA . LYS A 1 92 ? 1.740 -4.656 18.155 1.00 77.06 92 LYS A CA 1
ATOM 737 C C . LYS A 1 92 ? 2.614 -4.731 16.903 1.00 77.06 92 LYS A C 1
ATOM 739 O O . LYS A 1 92 ? 3.082 -3.709 16.416 1.00 77.06 92 LYS A O 1
ATOM 744 N N . SER A 1 93 ? 2.896 -5.936 16.413 1.00 81.25 93 SER A N 1
ATOM 745 C CA . SER A 1 93 ? 3.762 -6.147 15.256 1.00 81.25 93 SER A CA 1
ATOM 746 C C . SER A 1 93 ? 3.247 -7.269 14.362 1.00 81.25 93 SER A C 1
ATOM 748 O O . SER A 1 93 ? 2.613 -8.230 14.803 1.00 81.25 93 SER A O 1
ATOM 750 N N . GLY A 1 94 ? 3.522 -7.142 13.070 1.00 79.56 94 GLY A N 1
ATOM 751 C CA . GLY A 1 94 ? 3.193 -8.136 12.061 1.00 79.56 94 GLY A CA 1
ATOM 752 C C . GLY A 1 94 ? 4.290 -8.195 11.012 1.00 79.56 94 GLY A C 1
ATOM 753 O O . GLY A 1 94 ? 5.043 -7.240 10.827 1.00 79.56 94 GLY A O 1
ATOM 754 N N . ARG A 1 95 ? 4.393 -9.337 10.333 1.00 85.00 95 ARG A N 1
ATOM 755 C CA . ARG A 1 95 ? 5.304 -9.513 9.204 1.00 85.00 95 ARG A CA 1
ATOM 756 C C . ARG A 1 95 ? 4.482 -9.659 7.936 1.00 85.00 95 ARG A C 1
ATOM 758 O O . ARG A 1 95 ? 3.663 -10.568 7.842 1.00 85.00 95 ARG A O 1
ATOM 765 N N . VAL A 1 96 ? 4.750 -8.800 6.961 1.00 82.25 96 VAL A N 1
ATOM 766 C CA . VAL A 1 96 ? 4.149 -8.860 5.627 1.00 82.25 96 VAL A CA 1
ATOM 767 C C . VAL A 1 96 ? 5.254 -9.152 4.618 1.00 82.25 96 VAL A C 1
ATOM 769 O O . VAL A 1 96 ? 6.322 -8.547 4.668 1.00 82.25 96 VAL A O 1
ATOM 772 N N . GLY A 1 97 ? 5.017 -10.125 3.739 1.00 84.19 97 GLY A N 1
ATOM 773 C CA . GLY A 1 97 ? 5.889 -10.432 2.609 1.00 84.19 97 GLY A CA 1
ATOM 774 C C . GLY A 1 97 ? 5.156 -10.122 1.314 1.00 84.19 97 GLY A C 1
ATOM 775 O O . GLY A 1 97 ? 4.155 -10.769 1.020 1.00 84.19 97 GLY A O 1
ATOM 776 N N . ILE A 1 98 ? 5.644 -9.140 0.560 1.00 84.12 98 ILE A N 1
ATOM 777 C CA . ILE A 1 98 ? 5.047 -8.723 -0.710 1.00 84.12 98 ILE A CA 1
ATOM 778 C C . ILE A 1 98 ? 5.929 -9.247 -1.839 1.00 84.12 98 ILE A C 1
ATOM 780 O O . ILE A 1 98 ? 7.106 -8.906 -1.914 1.00 84.12 98 ILE A O 1
ATOM 784 N N . ASN A 1 99 ? 5.352 -10.072 -2.712 1.00 84.88 99 ASN A N 1
ATOM 785 C CA . ASN A 1 99 ? 6.030 -10.618 -3.883 1.00 84.88 99 ASN A CA 1
ATOM 786 C C . ASN A 1 99 ? 5.362 -10.080 -5.150 1.00 84.88 99 ASN A C 1
ATOM 788 O O . ASN A 1 99 ? 4.141 -10.161 -5.297 1.00 84.88 99 ASN A O 1
ATOM 792 N N . PHE A 1 100 ? 6.163 -9.574 -6.079 1.00 83.38 100 PHE A N 1
ATOM 793 C CA . PHE A 1 100 ? 5.708 -9.093 -7.379 1.00 83.38 100 PHE A CA 1
ATOM 794 C C . PHE A 1 100 ? 6.738 -9.437 -8.460 1.00 83.38 100 PHE A C 1
ATOM 796 O O . PHE A 1 100 ? 7.876 -9.801 -8.158 1.00 83.38 100 PHE A O 1
ATOM 803 N N . LEU A 1 101 ? 6.316 -9.376 -9.723 1.00 81.31 101 LEU A N 1
ATOM 804 C CA . LEU A 1 101 ? 7.193 -9.629 -10.865 1.00 81.31 101 LEU A CA 1
ATOM 805 C C . LEU A 1 101 ? 8.089 -8.415 -11.109 1.00 81.31 101 LEU A C 1
ATOM 807 O O . LEU A 1 101 ? 7.616 -7.282 -11.078 1.00 81.31 101 LEU A O 1
ATOM 811 N N . SER A 1 102 ? 9.374 -8.651 -11.365 1.00 80.75 102 SER A N 1
ATOM 812 C CA . SER A 1 102 ? 10.297 -7.568 -11.698 1.00 80.75 102 SER A CA 1
ATOM 813 C C . SER A 1 102 ? 9.936 -6.921 -13.044 1.00 80.75 102 SER A C 1
ATOM 815 O O . SER A 1 102 ? 9.443 -7.622 -13.935 1.00 80.75 102 SER A O 1
ATOM 817 N N . PRO A 1 103 ? 10.251 -5.626 -13.231 1.00 81.12 103 PRO A N 1
ATOM 818 C CA . PRO A 1 103 ? 10.247 -4.997 -14.548 1.00 81.12 103 PRO A CA 1
ATOM 819 C C . PRO A 1 103 ? 11.052 -5.812 -15.568 1.00 81.12 103 PRO A C 1
ATOM 821 O O . PRO A 1 103 ? 12.050 -6.446 -15.216 1.00 81.12 103 PRO A O 1
ATOM 824 N N . THR A 1 104 ? 10.622 -5.799 -16.831 1.00 81.06 104 THR A N 1
ATOM 825 C CA . THR A 1 104 ? 11.314 -6.511 -17.920 1.00 81.06 104 THR A CA 1
ATOM 826 C C . THR A 1 104 ? 12.589 -5.797 -18.352 1.00 81.06 104 THR A C 1
ATOM 828 O O . THR A 1 104 ? 13.574 -6.451 -18.679 1.00 81.06 104 THR A O 1
ATOM 831 N N . ASP A 1 105 ? 12.585 -4.466 -18.314 1.00 82.69 105 ASP A N 1
ATOM 832 C CA . ASP A 1 105 ? 13.725 -3.661 -18.733 1.00 82.69 105 ASP A CA 1
ATOM 833 C C . ASP A 1 105 ? 14.760 -3.559 -17.593 1.00 82.69 105 ASP A C 1
ATOM 835 O O . ASP A 1 105 ? 14.420 -3.089 -16.498 1.00 82.69 105 ASP A O 1
ATOM 839 N N . PRO A 1 106 ? 16.027 -3.959 -17.818 1.00 85.88 106 PRO A N 1
ATOM 840 C CA . PRO A 1 106 ? 17.096 -3.799 -16.837 1.00 85.88 106 PRO A CA 1
ATOM 841 C C . PRO A 1 106 ? 17.338 -2.325 -16.494 1.00 85.88 106 PRO A C 1
ATOM 843 O O . PRO A 1 106 ? 17.265 -1.449 -17.360 1.00 85.88 106 PRO A O 1
ATOM 846 N N . GLY A 1 107 ? 17.659 -2.054 -15.231 1.00 86.12 107 GLY A N 1
ATOM 847 C CA . GLY A 1 107 ? 17.906 -0.697 -14.751 1.00 86.12 107 GLY A CA 1
ATOM 848 C C . GLY A 1 107 ? 17.808 -0.553 -13.236 1.00 86.12 107 GLY A C 1
ATOM 849 O O . GLY A 1 107 ? 17.584 -1.520 -12.503 1.00 86.12 107 GLY A O 1
ATOM 850 N N . LYS A 1 108 ? 17.985 0.674 -12.756 1.00 88.44 108 LYS A N 1
ATOM 851 C CA . LYS A 1 108 ? 17.808 1.062 -11.354 1.00 88.44 108 LYS A CA 1
ATOM 852 C C . LYS A 1 108 ? 16.388 1.558 -11.131 1.00 88.44 108 LYS A C 1
ATOM 854 O O . LYS A 1 108 ? 15.945 2.508 -11.771 1.00 88.44 108 LYS A O 1
ATOM 859 N N . TYR A 1 109 ? 15.715 0.944 -10.169 1.00 89.50 109 TYR A N 1
ATOM 860 C CA . TYR A 1 109 ? 14.344 1.258 -9.804 1.00 89.50 109 TYR A CA 1
ATOM 861 C C . TYR A 1 109 ? 14.258 1.667 -8.338 1.00 89.50 109 TYR A C 1
ATOM 863 O O . TYR A 1 109 ? 14.961 1.138 -7.472 1.00 89.50 109 TYR A O 1
ATOM 871 N N . LYS A 1 110 ? 13.366 2.608 -8.070 1.00 90.88 110 LYS A N 1
ATOM 872 C CA . LYS A 1 110 ? 12.904 2.986 -6.745 1.00 90.88 110 LYS A CA 1
ATOM 873 C C . LYS A 1 110 ? 11.511 2.399 -6.568 1.00 90.88 110 LYS A C 1
ATOM 875 O O . LYS A 1 110 ? 10.605 2.728 -7.323 1.00 90.88 110 LYS A O 1
ATOM 880 N N . PHE A 1 111 ? 11.355 1.510 -5.599 1.00 90.69 111 PHE A N 1
ATOM 881 C CA . PHE A 1 111 ? 10.078 0.930 -5.219 1.00 90.69 111 PHE A CA 1
ATOM 882 C C . PHE A 1 111 ? 9.540 1.669 -4.006 1.00 90.69 111 PHE A C 1
ATOM 884 O O . PHE A 1 111 ? 10.132 1.614 -2.928 1.00 90.69 111 PHE A O 1
ATOM 891 N N . THR A 1 112 ? 8.410 2.332 -4.178 1.00 91.81 112 THR A N 1
ATOM 892 C CA . THR A 1 112 ? 7.749 3.071 -3.111 1.00 91.81 112 THR A CA 1
ATOM 893 C C . THR A 1 112 ? 6.619 2.219 -2.557 1.00 91.81 112 THR A C 1
ATOM 895 O O . THR A 1 112 ? 5.692 1.834 -3.276 1.00 91.81 112 THR A O 1
ATOM 898 N N . VAL A 1 113 ? 6.720 1.886 -1.272 1.00 91.75 113 VAL A N 1
ATOM 899 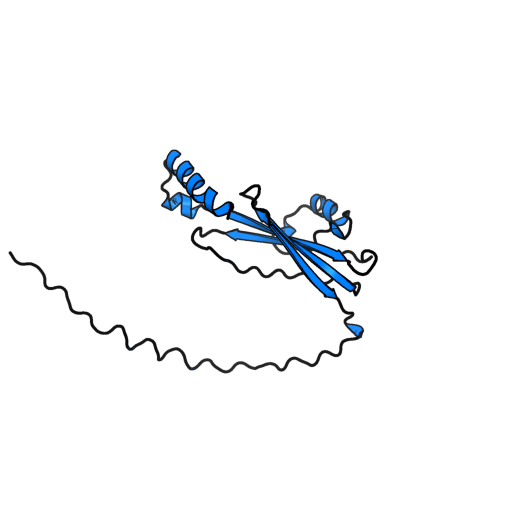C CA . VAL A 1 113 ? 5.714 1.137 -0.521 1.00 91.75 113 VAL A CA 1
ATOM 900 C C . VAL A 1 113 ? 4.888 2.122 0.291 1.00 91.75 113 VAL A C 1
ATOM 902 O O . VAL A 1 113 ? 5.394 2.754 1.215 1.00 91.75 113 VAL A O 1
ATOM 905 N N . ILE A 1 114 ? 3.605 2.215 -0.035 1.00 92.38 114 ILE A N 1
ATOM 906 C CA . ILE A 1 114 ? 2.641 3.083 0.632 1.00 92.38 114 ILE A CA 1
ATOM 907 C C . ILE A 1 114 ? 1.740 2.213 1.502 1.00 92.38 114 ILE A C 1
ATOM 909 O O . ILE A 1 114 ? 1.065 1.306 1.015 1.00 92.38 114 ILE A O 1
ATOM 913 N N . VAL A 1 115 ? 1.714 2.501 2.794 1.00 91.62 115 VAL A N 1
ATOM 914 C CA . VAL A 1 115 ? 0.840 1.871 3.778 1.00 91.62 115 VAL A CA 1
ATOM 915 C C . VAL A 1 115 ? -0.330 2.806 4.035 1.00 91.62 115 VAL A C 1
ATOM 917 O O . VAL A 1 115 ? -0.129 3.929 4.491 1.00 91.62 115 VAL A O 1
ATOM 920 N N . LYS A 1 116 ? -1.549 2.349 3.750 1.00 91.44 116 LYS A N 1
ATOM 921 C CA . LYS A 1 116 ? -2.786 3.097 4.001 1.00 91.44 116 LYS A CA 1
ATOM 922 C C . LYS A 1 116 ? -3.690 2.350 4.961 1.00 91.44 116 LYS A C 1
ATOM 924 O O . LYS A 1 116 ? -3.804 1.127 4.880 1.00 91.44 116 LYS A O 1
ATOM 929 N N . SER A 1 117 ? -4.359 3.081 5.844 1.00 88.38 117 SER A N 1
ATOM 930 C CA . SER A 1 117 ? -5.419 2.517 6.680 1.00 88.38 117 SER A CA 1
ATOM 931 C C . SER A 1 117 ? -6.780 2.725 6.022 1.00 88.38 117 SER A C 1
ATOM 933 O O . SER A 1 117 ? -7.055 3.788 5.472 1.00 88.38 117 SER A O 1
ATOM 935 N N . GLN A 1 118 ? -7.647 1.719 6.107 1.00 86.50 118 GLN A N 1
ATOM 936 C CA . GLN A 1 118 ? -9.061 1.861 5.757 1.00 86.50 118 GLN A CA 1
ATOM 937 C C . GLN A 1 118 ? -9.844 2.594 6.859 1.00 86.50 118 GLN A C 1
ATOM 939 O O . GLN A 1 118 ? -10.858 3.230 6.583 1.00 86.50 118 GLN A O 1
ATOM 944 N N . ASP A 1 119 ? -9.383 2.477 8.105 1.00 82.25 119 ASP A N 1
ATOM 945 C CA . ASP A 1 119 ? -10.107 2.902 9.304 1.00 82.25 119 ASP A CA 1
ATOM 946 C C . ASP A 1 119 ? -9.610 4.250 9.853 1.00 82.25 119 ASP A C 1
ATOM 948 O O . ASP A 1 119 ? -10.376 4.975 10.491 1.00 82.25 119 ASP A O 1
ATOM 952 N N . PHE A 1 120 ? -8.342 4.605 9.607 1.00 81.94 120 PHE A N 1
ATOM 953 C CA . PHE A 1 120 ? -7.703 5.786 10.193 1.00 81.94 120 PHE A CA 1
ATOM 954 C C . PHE A 1 120 ? -7.164 6.750 9.141 1.00 81.94 120 PHE A C 1
ATOM 956 O O . PHE A 1 120 ? -6.163 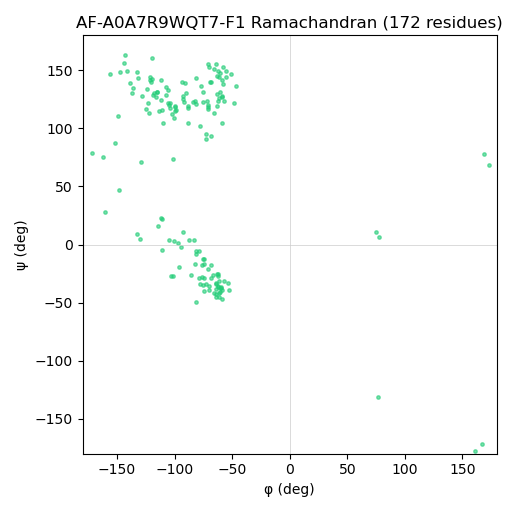6.491 8.474 1.00 81.94 120 PHE A O 1
ATOM 963 N N . LEU A 1 121 ? -7.771 7.931 9.069 1.00 80.50 121 LEU A N 1
ATOM 964 C CA . LEU A 1 121 ? -7.235 9.038 8.284 1.00 80.50 121 LEU A CA 1
ATOM 965 C C . LEU A 1 121 ? -5.947 9.575 8.928 1.00 80.50 121 LEU A C 1
ATOM 967 O O . LEU A 1 121 ? -5.854 9.691 10.151 1.00 80.50 121 LEU A O 1
ATOM 971 N N . GLY A 1 122 ? -4.952 9.907 8.101 1.00 81.31 122 GLY A N 1
ATOM 972 C CA . GLY A 1 122 ? -3.677 10.482 8.551 1.00 81.31 122 GLY A CA 1
ATOM 973 C C . GLY A 1 122 ? -2.688 9.481 9.161 1.00 81.31 122 GLY A C 1
ATOM 974 O O . GLY A 1 122 ? -1.640 9.890 9.651 1.00 81.31 122 GLY A O 1
ATOM 975 N N . ALA A 1 123 ? -2.992 8.179 9.126 1.00 84.50 123 ALA A N 1
ATOM 976 C CA . ALA A 1 123 ? -2.075 7.116 9.550 1.00 84.50 123 ALA A CA 1
ATOM 977 C C . ALA A 1 123 ? -1.233 6.543 8.393 1.00 84.50 123 ALA A C 1
ATOM 979 O O . ALA A 1 123 ? -0.592 5.502 8.559 1.00 84.50 123 ALA A O 1
ATOM 980 N N . ASP A 1 124 ? -1.256 7.206 7.236 1.00 88.50 124 ASP A N 1
ATOM 981 C CA . ASP A 1 124 ? -0.550 6.776 6.037 1.00 88.50 124 ASP A CA 1
ATOM 982 C C . ASP A 1 124 ? 0.966 6.882 6.226 1.00 88.50 124 ASP A C 1
ATOM 984 O O . ASP A 1 124 ? 1.471 7.836 6.821 1.00 88.50 124 ASP A O 1
ATOM 988 N N . GLN A 1 125 ? 1.695 5.892 5.719 1.00 89.69 125 GLN A N 1
ATOM 989 C CA . GLN A 1 125 ? 3.156 5.854 5.768 1.00 89.69 125 GLN A CA 1
ATOM 990 C C . GLN A 1 125 ? 3.702 5.491 4.395 1.00 89.69 125 GLN A C 1
ATOM 992 O O . GLN A 1 125 ? 3.076 4.741 3.651 1.00 89.69 125 GLN A O 1
ATOM 997 N N . GLU A 1 126 ? 4.878 6.006 4.069 1.00 92.06 126 GLU A N 1
ATOM 998 C CA . GLU A 1 126 ? 5.519 5.790 2.780 1.00 92.06 126 GLU A CA 1
ATOM 999 C C . GLU A 1 126 ? 7.001 5.499 2.989 1.00 92.06 126 GLU A C 1
ATOM 1001 O O . GLU A 1 126 ? 7.667 6.159 3.791 1.00 92.06 126 GLU A O 1
ATOM 1006 N N . PHE A 1 127 ? 7.500 4.476 2.298 1.00 91.56 127 PHE A N 1
ATOM 1007 C CA . PHE A 1 127 ? 8.887 4.046 2.394 1.00 91.56 127 PHE A CA 1
ATOM 1008 C C . PHE A 1 127 ? 9.437 3.705 1.021 1.00 91.56 127 PHE A C 1
ATOM 1010 O O . PHE A 1 127 ? 8.794 3.006 0.239 1.00 91.56 127 PHE A O 1
ATOM 1017 N N . ASP A 1 128 ? 10.674 4.117 0.783 1.00 91.88 128 ASP A N 1
ATOM 1018 C CA . ASP A 1 128 ? 11.349 3.912 -0.485 1.00 91.88 128 ASP A CA 1
ATOM 1019 C C . ASP A 1 128 ? 12.412 2.820 -0.376 1.00 91.88 128 ASP A C 1
ATOM 1021 O O . ASP A 1 128 ? 13.247 2.816 0.531 1.00 91.88 128 ASP A O 1
ATOM 1025 N N . VAL A 1 129 ? 12.406 1.902 -1.337 1.00 90.12 129 VAL A N 1
ATOM 1026 C CA . VAL A 1 129 ? 13.377 0.814 -1.463 1.00 90.12 129 VAL A CA 1
ATOM 1027 C C . VAL A 1 129 ? 13.997 0.882 -2.847 1.00 90.12 129 VAL A C 1
ATOM 1029 O O . VAL A 1 129 ? 13.319 0.703 -3.852 1.00 90.12 129 VAL A O 1
ATOM 1032 N N . THR A 1 130 ? 15.300 1.118 -2.930 1.00 90.75 130 THR A N 1
ATOM 1033 C CA . THR A 1 130 ? 16.009 1.132 -4.213 1.00 90.75 130 THR A CA 1
ATOM 1034 C C . THR A 1 130 ? 16.547 -0.257 -4.554 1.00 90.75 130 THR A C 1
ATOM 1036 O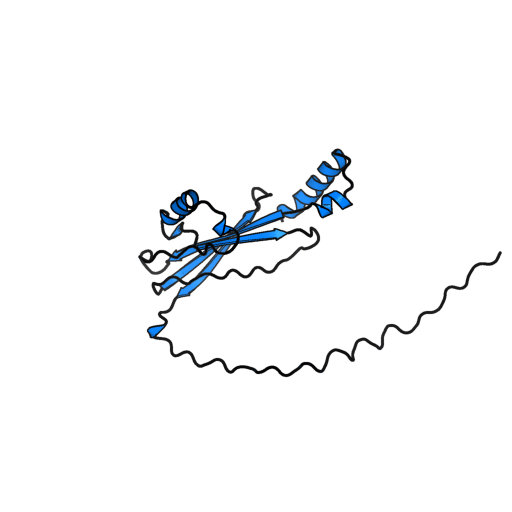 O . THR A 1 130 ? 17.044 -0.984 -3.694 1.00 90.75 130 THR A O 1
ATOM 1039 N N . GLY A 1 131 ? 16.436 -0.648 -5.823 1.00 86.75 131 GLY A N 1
ATOM 1040 C CA . GLY A 1 131 ? 16.882 -1.948 -6.316 1.00 86.75 131 GLY A CA 1
ATOM 1041 C C . GLY A 1 131 ? 17.376 -1.883 -7.758 1.00 86.75 131 GLY A C 1
ATOM 1042 O O . GLY A 1 131 ? 16.889 -1.094 -8.565 1.00 86.75 131 GLY A O 1
ATOM 1043 N N . THR A 1 132 ? 18.346 -2.733 -8.090 1.00 87.25 132 THR A N 1
ATOM 1044 C CA . THR A 1 132 ? 18.865 -2.868 -9.457 1.00 87.25 132 THR A CA 1
ATOM 1045 C C . THR A 1 132 ? 18.314 -4.142 -10.083 1.00 87.25 132 THR A C 1
ATOM 1047 O O . THR A 1 132 ? 18.534 -5.238 -9.566 1.00 87.25 132 THR A O 1
ATOM 1050 N N . VAL A 1 133 ? 17.622 -4.000 -11.209 1.00 83.81 133 VAL A N 1
ATOM 1051 C CA . VAL A 1 133 ? 17.151 -5.104 -12.047 1.00 83.81 133 VAL A CA 1
ATOM 1052 C C . VAL A 1 133 ? 18.218 -5.386 -13.099 1.00 83.81 133 VAL A C 1
ATOM 1054 O O . VAL A 1 133 ? 18.609 -4.496 -13.852 1.00 83.81 133 VAL A O 1
ATOM 1057 N N . ILE A 1 134 ? 18.708 -6.623 -13.132 1.00 82.06 134 ILE A N 1
ATOM 1058 C CA . ILE A 1 134 ? 19.767 -7.075 -14.042 1.00 82.06 134 ILE A CA 1
ATOM 1059 C C . ILE A 1 134 ? 19.155 -8.060 -15.039 1.00 82.06 134 ILE A C 1
ATOM 1061 O O . ILE A 1 134 ? 18.325 -8.885 -14.654 1.00 82.06 134 ILE A O 1
ATOM 1065 N N . ASP A 1 135 ? 19.586 -7.999 -16.299 1.00 77.62 135 ASP A N 1
ATOM 1066 C CA . ASP A 1 135 ? 19.190 -8.968 -17.321 1.00 77.62 135 ASP A CA 1
ATOM 1067 C C . ASP A 1 135 ? 19.640 -10.389 -16.936 1.00 77.62 135 ASP A C 1
ATOM 1069 O O . ASP A 1 135 ? 20.812 -10.644 -16.647 1.00 77.62 135 ASP A O 1
ATOM 1073 N N . GLY A 1 136 ? 18.693 -11.328 -16.930 1.00 64.31 136 GLY A N 1
ATOM 1074 C CA . GLY A 1 136 ? 18.934 -12.727 -16.591 1.00 64.31 136 GLY A CA 1
ATOM 1075 C C . GLY A 1 136 ? 19.784 -13.481 -17.617 1.00 64.31 136 GLY A C 1
ATOM 1076 O O . GLY A 1 136 ? 20.339 -14.522 -17.269 1.00 64.31 136 GLY A O 1
ATOM 1077 N N . THR A 1 137 ? 19.927 -12.972 -18.844 1.00 66.06 137 THR A N 1
ATOM 1078 C CA . THR A 1 137 ? 20.720 -13.620 -19.907 1.00 66.06 137 THR A CA 1
ATOM 1079 C C . THR A 1 137 ? 22.233 -13.560 -19.665 1.00 66.06 137 THR A C 1
ATOM 1081 O O . THR A 1 137 ? 22.964 -14.405 -20.176 1.00 66.06 137 THR A O 1
ATOM 1084 N N . GLY A 1 138 ? 22.707 -12.624 -18.833 1.00 56.88 138 GLY A N 1
ATOM 1085 C CA . GLY A 1 138 ? 24.128 -12.447 -18.505 1.00 56.88 138 GLY A CA 1
ATOM 1086 C C . GLY A 1 138 ? 24.581 -13.041 -17.166 1.00 56.88 138 GLY A C 1
ATOM 1087 O O . GLY A 1 138 ? 25.736 -12.856 -16.786 1.00 56.88 138 GLY A O 1
ATOM 1088 N N . ILE A 1 139 ? 23.702 -13.718 -16.411 1.00 58.12 139 ILE A N 1
ATOM 1089 C CA . ILE A 1 139 ? 23.992 -14.132 -15.027 1.00 58.12 139 ILE A CA 1
ATOM 1090 C C . ILE A 1 139 ? 24.170 -15.649 -14.923 1.00 58.12 139 ILE A C 1
ATOM 1092 O O . ILE A 1 139 ? 23.205 -16.410 -14.833 1.00 58.12 139 ILE A O 1
ATOM 1096 N N . THR A 1 140 ? 25.418 -16.094 -14.795 1.00 53.44 140 THR A N 1
ATOM 1097 C CA . THR A 1 140 ? 25.754 -17.462 -14.380 1.00 53.44 140 THR A CA 1
ATOM 1098 C C . THR A 1 140 ? 25.469 -17.621 -12.883 1.00 53.44 140 THR A C 1
ATOM 1100 O O . THR A 1 140 ? 26.307 -17.340 -12.025 1.00 53.44 140 THR A O 1
ATOM 1103 N N . ARG A 1 141 ? 24.253 -18.046 -12.525 1.00 63.69 141 ARG A N 1
ATOM 11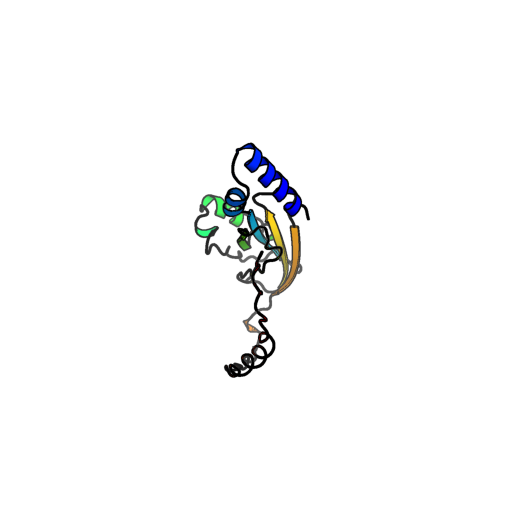04 C CA . ARG A 1 141 ? 23.921 -18.367 -11.128 1.00 63.69 141 ARG A CA 1
ATOM 1105 C C . ARG A 1 141 ? 24.638 -19.660 -10.732 1.00 63.69 141 ARG A C 1
ATOM 1107 O O . ARG A 1 141 ? 24.351 -20.713 -11.295 1.00 63.69 141 ARG A O 1
ATOM 1114 N N . LYS A 1 142 ? 25.532 -19.610 -9.736 1.00 56.97 142 LYS A N 1
ATOM 1115 C CA . LYS A 1 142 ? 25.991 -20.839 -9.068 1.00 56.97 142 LYS A CA 1
ATOM 1116 C C . LYS A 1 142 ? 24.780 -21.483 -8.376 1.00 56.97 142 LYS A C 1
ATOM 1118 O O . LYS A 1 142 ? 24.065 -20.772 -7.663 1.00 56.97 142 LYS A O 1
ATOM 1123 N N . PRO A 1 143 ? 24.514 -22.784 -8.580 1.00 49.06 143 PRO A N 1
ATOM 1124 C CA . PRO A 1 143 ? 23.428 -23.460 -7.889 1.00 49.06 143 PRO A CA 1
ATOM 1125 C C . PRO A 1 143 ? 23.659 -23.356 -6.382 1.00 49.06 143 PRO A C 1
ATOM 1127 O O . PRO A 1 143 ? 24.740 -23.649 -5.875 1.00 49.06 143 PRO A O 1
ATOM 1130 N N . LYS A 1 144 ? 22.636 -22.885 -5.670 1.00 48.72 144 LYS A N 1
ATOM 1131 C CA . LYS A 1 144 ? 22.621 -22.867 -4.211 1.00 48.72 144 LYS A CA 1
ATOM 1132 C C . LYS A 1 144 ? 22.609 -24.325 -3.762 1.00 48.72 144 LYS A C 1
ATOM 1134 O O . LYS A 1 144 ? 21.634 -25.024 -4.037 1.00 48.72 144 LYS A O 1
ATOM 1139 N N . GLU A 1 145 ? 23.687 -24.783 -3.128 1.00 39.19 145 GLU A N 1
ATOM 1140 C CA . GLU A 1 145 ? 23.718 -26.090 -2.476 1.00 39.19 145 GLU A CA 1
ATOM 1141 C C . GLU A 1 145 ? 22.472 -26.222 -1.599 1.00 39.19 145 GLU A C 1
ATOM 1143 O O . GLU A 1 145 ? 22.198 -25.389 -0.725 1.00 39.19 145 GLU A O 1
ATOM 1148 N N . LYS A 1 146 ? 21.676 -27.254 -1.884 1.00 37.34 146 LYS A N 1
ATOM 1149 C CA . LYS A 1 146 ? 20.626 -27.712 -0.987 1.00 37.34 146 LYS A CA 1
ATOM 1150 C C . LYS A 1 146 ? 21.322 -28.082 0.320 1.00 37.34 146 LYS A C 1
ATOM 1152 O O . LYS A 1 146 ? 21.963 -29.122 0.395 1.00 37.34 146 LYS A O 1
ATOM 1157 N N . LYS A 1 147 ? 21.202 -27.245 1.352 1.00 35.78 147 LYS A N 1
ATOM 1158 C CA . LYS A 1 147 ? 21.369 -27.727 2.723 1.00 35.78 147 LYS A CA 1
ATOM 1159 C C . LYS A 1 147 ? 20.174 -28.631 2.995 1.00 35.78 147 LYS A C 1
ATOM 1161 O O . LYS A 1 147 ? 19.075 -28.152 3.271 1.00 35.78 147 LYS A O 1
ATOM 1166 N N . GLU A 1 148 ? 20.383 -29.919 2.755 1.00 34.41 148 GLU A N 1
ATOM 1167 C CA . GLU A 1 148 ? 19.458 -30.981 3.114 1.00 34.41 148 GLU A CA 1
ATOM 1168 C C . GLU A 1 148 ? 19.145 -30.934 4.612 1.00 34.41 148 GLU A C 1
ATOM 1170 O O . GLU A 1 148 ? 19.930 -30.466 5.439 1.00 34.41 148 GLU A O 1
ATOM 1175 N N . ALA A 1 149 ? 17.929 -31.367 4.924 1.00 43.62 149 ALA A N 1
ATOM 1176 C CA . ALA A 1 149 ? 17.369 -31.427 6.256 1.00 43.62 149 ALA A CA 1
ATOM 1177 C C . ALA A 1 149 ? 18.194 -32.342 7.170 1.00 43.62 149 ALA A C 1
ATOM 1179 O O . ALA A 1 149 ? 18.446 -33.495 6.833 1.00 43.62 149 ALA A O 1
ATOM 1180 N N . GLY A 1 150 ? 18.529 -31.852 8.362 1.00 35.69 150 GLY A N 1
ATOM 1181 C CA . GLY A 1 150 ? 19.175 -32.671 9.378 1.00 35.69 150 GLY A CA 1
ATOM 1182 C C . GLY A 1 150 ? 19.609 -31.872 10.594 1.00 35.69 150 GLY A C 1
ATOM 1183 O O . GLY A 1 150 ? 20.800 -31.716 10.792 1.00 35.69 150 GLY A O 1
ATOM 1184 N N . ASP A 1 151 ? 18.655 -31.360 11.382 1.00 35.06 151 ASP A N 1
ATOM 1185 C CA . ASP A 1 151 ? 18.805 -31.379 12.846 1.00 35.06 151 ASP A CA 1
ATOM 1186 C C . ASP A 1 151 ? 17.450 -31.168 13.555 1.00 35.06 151 ASP A C 1
ATOM 1188 O O . ASP A 1 151 ? 17.090 -30.089 14.025 1.00 35.06 151 ASP A O 1
ATOM 1192 N N . LYS A 1 152 ? 16.629 -32.225 13.558 1.00 40.88 152 LYS A N 1
ATOM 1193 C CA . LYS A 1 152 ? 15.536 -32.415 14.522 1.00 40.88 152 LYS A CA 1
ATOM 1194 C C . LYS A 1 152 ? 16.032 -33.409 15.575 1.00 40.88 152 LYS A C 1
ATOM 1196 O O . LYS A 1 152 ? 15.632 -34.568 15.535 1.00 40.88 152 LYS A O 1
ATOM 1201 N N . LYS A 1 153 ? 16.933 -32.991 16.468 1.00 37.62 153 LYS A N 1
ATOM 1202 C CA . LYS A 1 153 ? 17.211 -33.677 17.744 1.00 37.62 153 LYS A CA 1
ATOM 1203 C C . LYS A 1 153 ? 18.147 -32.827 18.613 1.00 37.62 153 LYS A C 1
ATOM 1205 O O . LYS A 1 153 ? 19.343 -33.050 18.619 1.00 37.62 153 LYS A O 1
ATOM 1210 N N . ASN A 1 154 ? 17.600 -31.808 19.283 1.00 34.84 154 ASN A N 1
ATOM 1211 C CA . ASN A 1 154 ? 18.092 -31.274 20.570 1.00 34.84 154 ASN A CA 1
ATOM 1212 C C . ASN A 1 154 ? 17.395 -29.951 20.900 1.00 34.84 154 ASN A C 1
ATOM 1214 O O . ASN A 1 154 ? 17.943 -28.868 20.700 1.00 34.84 154 ASN A O 1
ATOM 1218 N N . LYS A 1 155 ? 16.151 -30.031 21.384 1.00 34.81 155 LYS A N 1
ATOM 1219 C CA . LYS A 1 155 ? 15.552 -28.958 22.200 1.00 34.81 155 LYS A CA 1
ATOM 1220 C C . LYS A 1 155 ? 14.355 -29.417 23.043 1.00 34.81 155 LYS A C 1
ATOM 1222 O O . LYS A 1 155 ? 13.474 -28.616 23.334 1.00 34.81 155 LYS A O 1
ATOM 1227 N N . GLU A 1 156 ? 14.333 -30.697 23.420 1.00 34.84 156 GLU A N 1
ATOM 1228 C CA . GLU A 1 156 ? 13.302 -31.281 24.296 1.00 34.84 156 GLU A CA 1
ATOM 1229 C C . GLU A 1 156 ? 13.820 -31.680 25.692 1.00 34.84 156 GLU A C 1
ATOM 1231 O O . GLU A 1 156 ? 13.005 -31.986 26.545 1.00 34.84 156 GLU A O 1
ATOM 1236 N N . GLU A 1 157 ? 15.121 -31.572 25.995 1.00 34.75 157 GLU A N 1
ATOM 1237 C CA . GLU A 1 157 ? 15.670 -32.008 27.301 1.00 34.75 157 GLU A CA 1
ATOM 1238 C C . GLU A 1 157 ? 16.023 -30.879 28.294 1.00 34.75 157 GLU A C 1
ATOM 1240 O O . GLU A 1 157 ? 16.484 -31.159 29.391 1.00 34.75 157 GLU A O 1
ATOM 1245 N N . GLU A 1 158 ? 15.763 -29.600 27.992 1.00 36.19 158 GLU A N 1
ATOM 1246 C CA . GLU A 1 158 ? 16.144 -28.487 28.895 1.00 36.19 158 GLU A CA 1
ATOM 1247 C C . GLU A 1 158 ? 14.948 -27.755 29.539 1.00 36.19 158 GLU A C 1
ATOM 1249 O O . GLU A 1 158 ? 15.046 -26.595 29.943 1.00 36.19 158 GLU A O 1
ATOM 1254 N N . LYS A 1 159 ? 13.781 -28.414 29.627 1.00 36.91 159 LYS A N 1
ATOM 1255 C CA . LYS A 1 159 ? 12.568 -27.827 30.232 1.00 36.91 159 LYS A CA 1
ATOM 1256 C C . LYS A 1 159 ? 11.848 -28.680 31.280 1.00 36.91 159 LYS A C 1
ATOM 1258 O O . LYS A 1 159 ? 10.828 -28.225 31.787 1.00 36.91 159 LYS A O 1
ATOM 1263 N N . GLU A 1 160 ? 12.383 -29.842 31.654 1.00 36.25 160 GLU A N 1
ATOM 1264 C CA . GLU A 1 160 ? 11.748 -30.729 32.646 1.00 36.25 160 GLU A CA 1
ATOM 1265 C C . GLU A 1 160 ? 12.285 -30.604 34.086 1.00 36.25 160 GLU A C 1
ATOM 1267 O O . GLU A 1 160 ? 11.763 -31.256 34.981 1.00 36.25 160 GLU A O 1
ATOM 1272 N N . GLU A 1 161 ? 13.247 -29.716 34.372 1.00 38.19 161 GLU A N 1
ATOM 1273 C CA . GLU A 1 161 ? 13.870 -29.640 35.711 1.00 38.19 161 GLU A CA 1
ATOM 1274 C C . GLU A 1 161 ? 13.530 -28.377 36.534 1.00 38.19 161 GLU A C 1
ATOM 1276 O O . GLU A 1 161 ? 14.269 -28.004 37.445 1.00 38.19 161 GLU A O 1
ATOM 1281 N N . LYS A 1 162 ? 12.415 -27.678 36.247 1.00 39.44 162 LYS A N 1
ATOM 1282 C CA . LYS A 1 162 ? 12.018 -26.477 37.026 1.00 39.44 162 LYS A CA 1
ATOM 1283 C C . LYS A 1 162 ? 10.565 -26.361 37.494 1.00 39.44 162 LYS A C 1
ATOM 1285 O O . LYS A 1 162 ? 10.239 -25.343 38.093 1.00 39.44 162 LYS A O 1
ATOM 1290 N N . ASP A 1 163 ? 9.735 -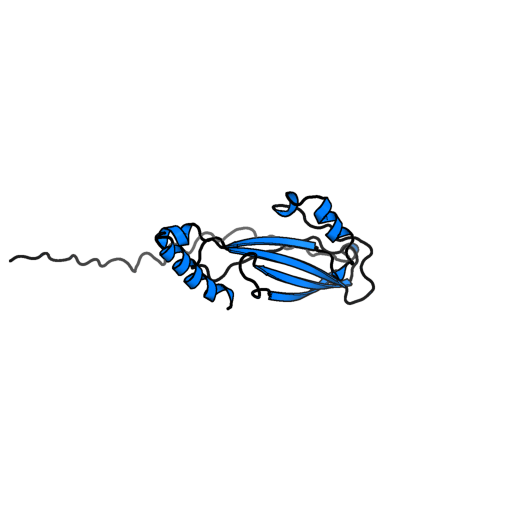27.392 37.356 1.00 34.69 163 ASP A N 1
ATOM 1291 C CA . ASP A 1 163 ? 8.373 -27.395 37.921 1.00 34.69 163 ASP A CA 1
ATOM 1292 C C . ASP A 1 163 ? 8.117 -28.668 38.740 1.00 34.69 163 ASP A C 1
ATOM 1294 O O . ASP A 1 163 ? 7.377 -29.569 38.357 1.00 34.69 163 ASP A O 1
ATOM 1298 N N . GLY A 1 164 ? 8.777 -28.747 39.897 1.00 39.12 164 GLY A N 1
ATOM 1299 C CA . GLY A 1 164 ? 8.725 -29.903 40.790 1.00 39.12 164 GLY A CA 1
ATOM 1300 C C . GLY A 1 164 ? 8.856 -29.544 42.268 1.00 39.12 164 GLY A C 1
ATOM 1301 O O . GLY A 1 164 ? 9.627 -30.178 42.979 1.00 39.12 164 GLY A O 1
ATOM 1302 N N . LYS A 1 165 ? 8.128 -28.531 42.759 1.00 35.59 165 LYS A N 1
ATOM 1303 C CA . LYS A 1 165 ? 7.799 -28.444 44.194 1.00 35.59 165 LYS A CA 1
ATOM 1304 C C . LYS A 1 165 ? 6.488 -27.694 44.428 1.00 35.59 165 LYS A C 1
ATOM 1306 O O . LYS A 1 165 ? 6.437 -26.483 44.611 1.00 35.59 165 LYS A O 1
ATOM 1311 N N . LYS A 1 166 ? 5.412 -28.473 44.379 1.00 36.28 166 LYS A N 1
ATOM 1312 C CA . LYS A 1 166 ? 4.064 -28.128 44.820 1.00 36.28 166 LYS A CA 1
ATOM 1313 C C . LYS A 1 166 ? 3.998 -28.497 46.308 1.00 36.28 166 LYS A C 1
ATOM 1315 O O . LYS A 1 166 ? 3.962 -29.682 46.618 1.00 36.28 166 LYS A O 1
ATOM 1320 N N . GLU A 1 167 ? 4.047 -27.523 47.214 1.00 38.25 167 GLU A N 1
ATOM 1321 C CA . GLU A 1 167 ? 3.592 -27.728 48.598 1.00 38.25 167 GLU A CA 1
ATOM 1322 C C . GLU A 1 167 ? 2.115 -27.317 48.687 1.00 38.25 167 GLU A C 1
ATOM 1324 O O . GLU A 1 167 ? 1.705 -26.268 48.187 1.00 38.25 167 GLU A O 1
ATOM 1329 N N . GLU A 1 168 ? 1.311 -28.232 49.226 1.00 40.25 168 GLU A N 1
ATOM 1330 C CA . GLU A 1 168 ? -0.143 -28.163 49.374 1.00 40.25 168 GLU A CA 1
ATOM 1331 C C . GLU A 1 168 ? -0.623 -27.033 50.307 1.00 40.25 168 GLU A C 1
ATOM 1333 O O . GLU A 1 168 ? 0.082 -26.644 51.239 1.00 40.25 168 GLU A O 1
ATOM 1338 N N . PRO A 1 169 ? -1.872 -26.553 50.135 1.00 39.66 169 PRO A N 1
ATOM 1339 C CA . PRO A 1 169 ? -2.522 -25.665 51.088 1.00 39.66 169 PRO A CA 1
ATOM 1340 C C . PRO A 1 169 ? -3.118 -26.458 52.264 1.00 39.66 169 PRO A C 1
ATOM 1342 O O . PRO A 1 169 ? -4.018 -27.278 52.081 1.00 39.66 169 PRO A O 1
ATOM 1345 N N . ALA A 1 170 ? -2.680 -26.169 53.492 1.00 39.53 170 ALA A N 1
ATOM 1346 C CA . ALA A 1 170 ? -3.367 -26.638 54.694 1.00 39.53 170 ALA A CA 1
ATOM 1347 C C . ALA A 1 170 ? -4.649 -25.821 54.935 1.00 39.53 170 ALA A C 1
ATOM 1349 O O . ALA A 1 170 ? -4.637 -24.593 55.044 1.00 39.53 170 ALA A O 1
ATOM 1350 N N . ALA A 1 171 ? -5.765 -26.542 54.990 1.00 40.25 171 ALA A N 1
ATOM 1351 C CA . ALA A 1 171 ? -7.107 -26.048 55.242 1.00 40.25 171 ALA A CA 1
ATOM 1352 C C . ALA A 1 171 ? -7.322 -25.563 56.692 1.00 40.25 171 ALA A C 1
ATOM 1354 O O . ALA A 1 171 ? -6.715 -26.054 57.640 1.00 40.25 171 ALA A O 1
ATOM 1355 N N . LYS A 1 172 ? -8.264 -24.621 56.830 1.00 41.09 172 LYS A N 1
ATOM 1356 C CA . LYS A 1 172 ? -8.847 -24.090 58.075 1.00 41.09 172 LYS A CA 1
ATOM 1357 C C . LYS A 1 172 ? -9.450 -25.175 58.985 1.00 41.09 172 LYS A C 1
ATOM 1359 O O . LYS A 1 172 ? -10.164 -26.037 58.477 1.00 41.09 172 LYS A O 1
ATOM 1364 N N . LYS A 1 173 ? -9.321 -24.995 60.307 1.00 37.19 173 LYS A N 1
ATOM 1365 C CA . LYS A 1 173 ? -10.317 -25.309 61.362 1.00 37.19 173 LYS A CA 1
ATOM 1366 C C . LYS A 1 173 ? -10.110 -24.299 62.502 1.00 37.19 173 LYS A C 1
ATOM 1368 O O . LYS A 1 173 ? -8.973 -24.128 62.921 1.00 37.19 173 LYS A O 1
ATOM 1373 N N . GLU A 1 174 ? -11.062 -23.387 62.687 1.00 39.59 174 GLU A N 1
ATOM 1374 C CA . GLU A 1 174 ? -12.100 -23.307 63.749 1.00 39.59 174 GLU A CA 1
ATOM 1375 C C . GLU A 1 174 ? -11.773 -22.151 64.700 1.00 39.59 174 GLU A C 1
ATOM 1377 O O . GLU A 1 174 ? -10.624 -22.093 65.184 1.00 39.59 174 GLU A O 1
#

InterPro domains:
  IPR035892 C2 domain superfamily [G3DSA:2.60.40.150] (21-138)

Sequence (174 aa):
MHAESFTPQKIAMYQKQGIPPQIALQSYRESWWFLVRAERLDGPAPKTEMKINTNGILQAVKEEDLAKFKSATFEDQLITAWPMVVQNVAQKSGRVGINFLSPTDPGKYKFTVIVKSQDFLGADQEFDVTGTVIDGTGITRKPKEKKEAGDKKNKEEEKEEKDGKKEEPAAKKE

Organism: NCBI:txid1486917

Solvent-accessible surface area (backbone atoms only — not comparable to full-atom values): 11441 Å² total; per-residue (Å²): 118,74,65,73,67,47,54,64,54,54,48,52,53,36,48,75,71,70,43,56,63,72,60,55,52,70,70,38,71,43,46,35,37,42,36,32,29,42,37,58,76,76,57,79,70,68,91,64,81,67,74,54,56,43,73,72,80,51,62,77,54,54,66,76,63,51,47,61,43,70,72,38,57,65,60,70,21,57,41,40,71,45,82,44,74,48,52,56,88,86,62,87,77,84,87,85,86,88,85,80,83,77,73,86,64,62,44,41,34,38,35,40,40,36,38,39,48,78,79,43,86,90,56,59,46,76,48,80,45,77,48,75,48,72,64,72,91,79,58,88,74,76,81,76,76,78,80,71,91,84,84,94,81,88,85,81,83,89,73,81,89,80,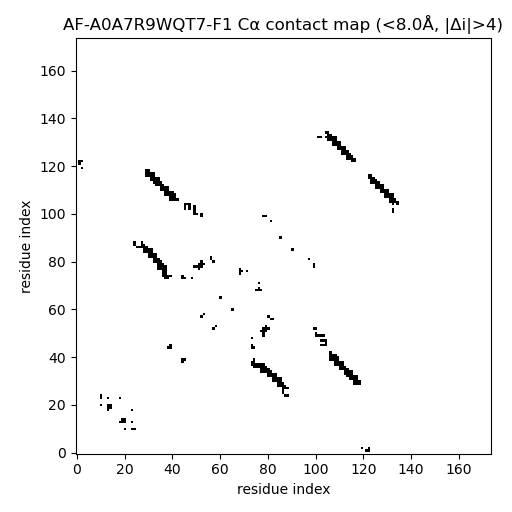86,86,81,87,80,81,86,86,78,89,81,135

Foldseek 3Di:
DQVLVCVVVQLVVCVVVVHPSVVSLQPDKWKKKKWKAKDFDFDDDDPDDQDAPCPDPNVPPDVVVVVVLSPDDRRSRTNYMDMDMDSHSPDPDDDDDDDGDDDPDWGKMKMKIWMDIPVDDPPIDIDIDIDTGDDPVPDPDDDDPPPDDDDPDDDPPPPPPPPPDDDDDDDDDD

Radius of gyration: 25.62 Å; Cα contacts (8 Å, |Δi|>4): 210; chains: 1; bounding box: 50×44×86 Å